Protein AF-A0A536C3Z7-F1 (afdb_monomer_lite)

Sequence (106 aa):
MGTFILMTVVTAFRILGRNRMRTGLTMLGVIIGVGAVIAMVSIGEGAKAAVRAQIASMGTNMLSIKPGTSSASGVRGGQGGAVTLTVADALDLQKKVPLLKEIAWV

Secondary structure (DSSP, 8-state):
-HHHHHHHHHHHHHHHHHTHHHHHHHHHHHHHHHHHHHHHHHHHHHHHHHHHHHH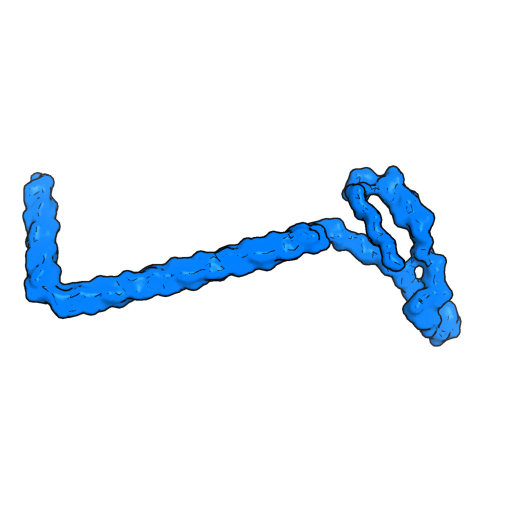HHT-TT-----PPP-EETTEE--TTSS--S-HHHHHHHHHH-TT-------

Radius of gyration: 33.64 Å; chains: 1; bounding box: 56×27×95 Å

pLDDT: mean 81.22, std 13.51, range [52.97, 97.12]

Structure (mmCIF, N/CA/C/O backbone):
data_AF-A0A536C3Z7-F1
#
_entry.id   AF-A0A536C3Z7-F1
#
loop_
_atom_site.group_PDB
_atom_site.id
_atom_site.type_symbol
_atom_site.label_atom_id
_atom_site.label_alt_id
_atom_site.label_comp_id
_atom_site.label_asym_id
_atom_site.label_entity_id
_atom_site.label_seq_id
_atom_site.pdbx_PDB_ins_code
_atom_site.Cartn_x
_atom_site.Cartn_y
_atom_site.Cartn_z
_atom_site.occupancy
_atom_site.B_iso_or_equiv
_atom_site.auth_seq_id
_atom_site.auth_comp_id
_atom_site.auth_asym_id
_atom_site.auth_atom_id
_atom_site.pdbx_PDB_model_num
ATOM 1 N N . MET A 1 1 ? 11.424 17.230 -39.819 1.00 70.25 1 MET A N 1
ATOM 2 C CA . MET A 1 1 ? 11.413 17.073 -38.345 1.00 70.25 1 MET A CA 1
ATOM 3 C C . MET A 1 1 ? 10.929 15.685 -37.906 1.00 70.25 1 MET A C 1
ATOM 5 O O . MET A 1 1 ? 11.684 14.991 -37.243 1.00 70.25 1 MET A O 1
ATOM 9 N N . GLY A 1 2 ? 9.726 15.235 -38.300 1.00 83.31 2 GLY A N 1
ATOM 10 C CA . GLY A 1 2 ? 9.158 13.953 -37.832 1.00 83.31 2 GLY A CA 1
ATOM 11 C C . GLY A 1 2 ? 9.934 12.689 -38.233 1.00 83.31 2 GLY A C 1
ATOM 12 O O . GLY A 1 2 ? 10.076 11.771 -37.432 1.00 83.31 2 GLY A O 1
ATOM 13 N N . THR A 1 3 ? 10.519 12.663 -39.432 1.00 88.00 3 THR A N 1
ATOM 14 C CA . THR A 1 3 ? 11.326 11.532 -39.930 1.00 88.00 3 THR A CA 1
ATOM 15 C C . THR A 1 3 ? 12.598 11.285 -39.116 1.00 88.00 3 THR A C 1
ATOM 17 O O . THR A 1 3 ? 12.981 10.137 -38.916 1.00 88.00 3 THR A O 1
ATOM 20 N N . PHE A 1 4 ? 13.217 12.340 -38.581 1.00 90.00 4 PHE A N 1
ATOM 21 C CA . PHE A 1 4 ? 14.417 12.238 -37.745 1.00 90.00 4 PHE A CA 1
ATOM 22 C C . PHE A 1 4 ? 14.127 11.560 -36.394 1.00 90.00 4 PHE A C 1
ATOM 24 O O . PHE A 1 4 ? 14.879 10.691 -35.946 1.00 90.00 4 PHE A O 1
ATOM 31 N N . ILE A 1 5 ? 12.991 11.902 -35.776 1.00 93.94 5 ILE A N 1
ATOM 32 C CA . ILE A 1 5 ? 12.524 11.279 -34.528 1.00 93.94 5 ILE A CA 1
ATOM 33 C C . ILE A 1 5 ? 12.233 9.794 -34.768 1.00 93.94 5 ILE A C 1
ATOM 35 O O . ILE A 1 5 ? 12.694 8.940 -34.013 1.00 93.94 5 ILE A O 1
ATOM 39 N N . LEU A 1 6 ? 11.545 9.482 -35.868 1.00 92.88 6 LEU A N 1
ATOM 40 C CA . LEU A 1 6 ? 11.211 8.111 -36.256 1.00 92.88 6 LEU A CA 1
ATOM 41 C C . LEU A 1 6 ? 12.467 7.248 -36.453 1.00 92.88 6 LEU A C 1
ATOM 43 O O . LEU A 1 6 ? 12.553 6.149 -35.908 1.00 92.88 6 LEU A O 1
ATOM 47 N N . MET A 1 7 ? 13.484 7.767 -37.147 1.00 93.44 7 MET A N 1
ATOM 48 C CA . MET A 1 7 ? 14.754 7.058 -37.343 1.00 93.44 7 MET A CA 1
ATOM 49 C C . MET A 1 7 ? 15.519 6.832 -36.034 1.00 93.44 7 MET A C 1
ATOM 51 O O . MET A 1 7 ? 16.094 5.759 -35.833 1.00 93.44 7 MET A O 1
ATOM 55 N N . THR A 1 8 ? 15.494 7.803 -35.119 1.00 94.69 8 THR A N 1
ATOM 56 C CA . THR A 1 8 ? 16.165 7.688 -33.814 1.00 94.69 8 THR A CA 1
ATOM 57 C C . THR A 1 8 ? 15.510 6.613 -32.946 1.00 94.69 8 THR A C 1
ATOM 59 O O . THR A 1 8 ? 16.205 5.761 -32.391 1.00 94.69 8 THR A O 1
ATOM 62 N N . VAL A 1 9 ? 14.174 6.588 -32.891 1.00 95.00 9 VAL A N 1
ATOM 63 C CA . VAL A 1 9 ? 13.405 5.576 -32.149 1.00 95.00 9 VAL A CA 1
ATOM 64 C C . VAL A 1 9 ? 13.661 4.173 -32.707 1.00 95.00 9 VAL A C 1
ATOM 66 O O . VAL A 1 9 ? 13.985 3.256 -31.951 1.00 95.00 9 VAL A O 1
ATOM 69 N N . VAL A 1 10 ? 13.607 4.007 -34.032 1.00 94.00 10 VAL A N 1
ATOM 70 C CA . VAL A 1 10 ? 13.898 2.720 -34.692 1.00 94.00 10 VAL A CA 1
ATOM 71 C C . VAL A 1 10 ? 15.329 2.255 -34.397 1.00 94.00 10 VAL A C 1
ATOM 73 O O . VAL A 1 10 ? 15.558 1.078 -34.103 1.00 94.00 10 VAL A O 1
ATOM 76 N N . THR A 1 11 ? 16.296 3.174 -34.409 1.00 93.25 11 THR A N 1
ATOM 77 C CA . THR A 1 11 ? 17.698 2.867 -34.090 1.00 93.25 11 THR A CA 1
ATOM 78 C C . THR A 1 11 ? 17.864 2.447 -32.627 1.00 93.25 11 THR A C 1
ATOM 80 O 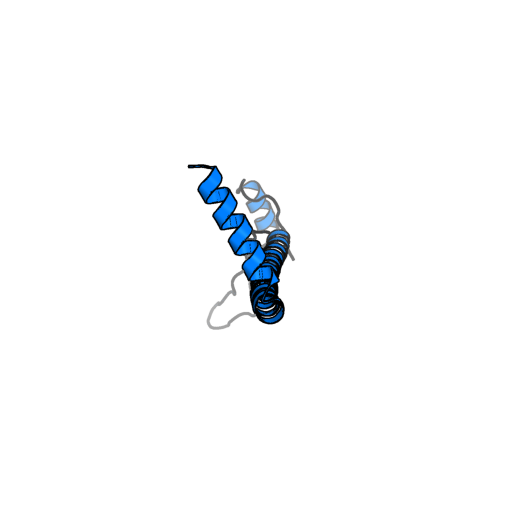O . THR A 1 11 ? 18.553 1.464 -32.349 1.00 93.25 11 THR A O 1
ATOM 83 N N . ALA A 1 12 ? 17.184 3.116 -31.692 1.00 91.19 12 ALA A N 1
ATOM 84 C CA . ALA A 1 12 ? 17.208 2.770 -30.273 1.00 91.19 12 ALA A CA 1
ATOM 85 C C . ALA A 1 12 ? 16.666 1.352 -30.012 1.00 91.19 12 ALA A C 1
ATOM 87 O O . ALA A 1 12 ? 17.327 0.556 -29.338 1.00 91.19 12 ALA A O 1
ATOM 88 N N . PHE A 1 13 ? 15.524 0.990 -30.610 1.00 92.69 13 PHE A N 1
ATOM 89 C CA . PHE A 1 13 ? 14.975 -0.368 -30.507 1.00 92.69 13 PHE A CA 1
ATOM 90 C C . PHE A 1 13 ? 15.913 -1.425 -31.103 1.00 92.69 13 PHE A C 1
ATOM 92 O O . PHE A 1 13 ? 16.090 -2.501 -30.524 1.00 92.69 13 PHE A O 1
ATOM 99 N N . ARG A 1 14 ? 16.586 -1.108 -32.216 1.00 91.50 14 ARG A N 1
ATOM 100 C CA . ARG A 1 14 ? 17.576 -2.003 -32.831 1.00 91.50 14 ARG A CA 1
ATOM 101 C C . ARG A 1 14 ? 18.794 -2.231 -31.928 1.00 91.50 14 ARG A C 1
ATOM 103 O O . ARG A 1 14 ? 19.284 -3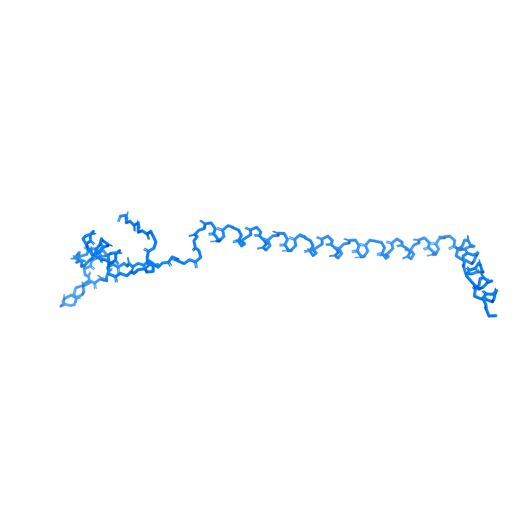.357 -31.838 1.00 91.50 14 ARG A O 1
ATOM 110 N N . ILE A 1 15 ? 19.259 -1.195 -31.228 1.00 90.19 15 ILE A N 1
ATOM 111 C CA . ILE A 1 15 ? 20.378 -1.285 -30.276 1.00 90.19 15 ILE A CA 1
ATOM 112 C C . ILE A 1 15 ? 19.986 -2.101 -29.035 1.00 90.19 15 ILE A C 1
ATOM 114 O O . ILE A 1 15 ? 20.775 -2.947 -28.605 1.00 90.19 15 ILE A O 1
ATOM 118 N N . LEU A 1 16 ? 18.775 -1.906 -28.499 1.00 91.38 16 LEU A N 1
ATOM 119 C CA . LEU A 1 16 ? 18.233 -2.731 -27.409 1.00 91.38 16 LEU A CA 1
ATOM 120 C C . LEU A 1 16 ? 18.168 -4.214 -27.809 1.00 91.38 16 LEU A C 1
ATOM 122 O O . LEU A 1 16 ? 18.600 -5.083 -27.053 1.00 91.38 16 LEU A O 1
ATOM 126 N N . GLY A 1 17 ? 17.705 -4.507 -29.029 1.00 88.88 17 GLY A N 1
ATOM 127 C CA . GLY A 1 17 ? 17.637 -5.871 -29.558 1.00 88.88 17 GLY A CA 1
ATOM 128 C C . GLY A 1 17 ? 19.003 -6.538 -29.768 1.00 88.88 17 GLY A C 1
ATOM 129 O O . GLY A 1 17 ? 19.093 -7.763 -29.677 1.00 88.88 17 GLY A O 1
ATOM 130 N N . ARG A 1 18 ? 20.067 -5.755 -30.006 1.00 92.25 18 ARG A N 1
ATOM 131 C CA . ARG A 1 18 ? 21.440 -6.260 -30.185 1.00 92.25 18 ARG A CA 1
ATOM 132 C C . ARG A 1 18 ? 22.061 -6.750 -28.877 1.00 92.25 18 ARG A C 1
ATOM 134 O O . ARG A 1 18 ? 22.873 -7.667 -28.913 1.00 92.25 18 ARG A O 1
ATOM 141 N N . ASN A 1 19 ? 21.699 -6.163 -27.734 1.00 90.38 19 ASN A N 1
ATOM 142 C CA . ASN A 1 19 ? 22.284 -6.526 -26.443 1.00 90.38 19 ASN A CA 1
ATOM 143 C C . ASN A 1 19 ? 21.257 -7.085 -25.453 1.00 90.38 19 ASN A C 1
ATOM 145 O O . ASN A 1 19 ? 21.027 -6.528 -24.376 1.00 90.38 19 ASN A O 1
ATOM 149 N N . ARG A 1 20 ? 20.656 -8.218 -25.828 1.00 87.31 20 ARG A N 1
ATOM 150 C CA . ARG A 1 20 ? 19.514 -8.800 -25.114 1.00 87.31 20 ARG A CA 1
ATOM 151 C C . ARG A 1 20 ? 19.770 -9.102 -23.641 1.00 87.31 20 ARG A C 1
ATOM 153 O O . ARG A 1 20 ? 18.869 -8.876 -22.844 1.00 87.31 20 ARG A O 1
ATOM 160 N N . MET A 1 21 ? 20.967 -9.558 -23.260 1.00 93.38 21 MET A N 1
ATOM 161 C CA . MET A 1 21 ? 21.257 -9.864 -21.850 1.00 93.38 21 MET A CA 1
ATOM 162 C C . MET A 1 21 ? 21.269 -8.607 -20.978 1.00 93.38 21 MET A C 1
ATOM 164 O O . MET A 1 21 ? 20.581 -8.558 -19.962 1.00 93.38 21 MET A O 1
ATOM 168 N N . ARG A 1 22 ? 21.994 -7.559 -21.394 1.00 93.88 22 ARG A N 1
ATOM 169 C CA . ARG A 1 22 ? 22.047 -6.296 -20.640 1.00 93.88 22 ARG A CA 1
ATOM 170 C C . ARG A 1 22 ? 20.674 -5.638 -20.581 1.00 93.88 22 ARG A C 1
ATOM 172 O O . ARG A 1 22 ? 20.234 -5.254 -19.506 1.00 93.88 22 A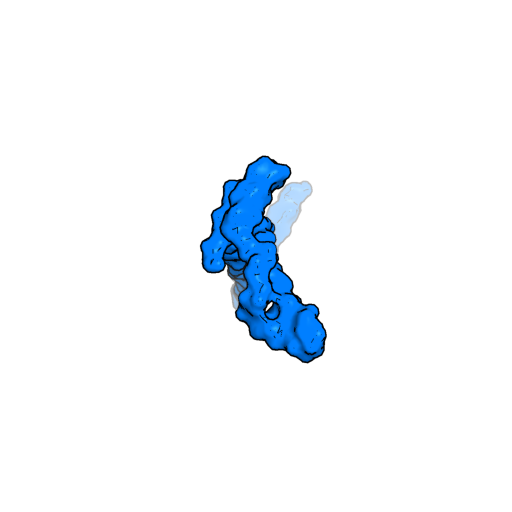RG A O 1
ATOM 179 N N . THR A 1 23 ? 19.999 -5.536 -21.723 1.00 93.44 23 THR A N 1
ATOM 180 C CA . THR A 1 23 ? 18.671 -4.925 -21.810 1.00 93.44 23 THR A CA 1
ATOM 181 C C . THR A 1 23 ? 17.647 -5.694 -20.971 1.00 93.44 23 THR A C 1
ATOM 183 O O . THR A 1 23 ? 16.929 -5.077 -20.186 1.00 93.44 23 THR A O 1
ATOM 186 N N . GLY A 1 24 ? 17.636 -7.027 -21.055 1.00 94.31 24 GLY A N 1
ATOM 187 C CA . GLY A 1 24 ? 16.747 -7.874 -20.260 1.00 94.31 24 GLY A CA 1
ATOM 188 C C . GLY A 1 24 ? 16.980 -7.726 -18.758 1.00 94.31 24 GLY A C 1
ATOM 189 O O . GLY A 1 24 ? 16.028 -7.493 -18.020 1.00 94.31 24 GLY A O 1
ATOM 190 N N . LEU A 1 25 ? 18.238 -7.767 -18.305 1.00 94.94 25 LEU A N 1
ATOM 191 C CA . LEU A 1 25 ? 18.558 -7.652 -16.880 1.00 94.94 25 LEU A CA 1
ATOM 192 C C . LEU A 1 25 ? 18.178 -6.275 -16.308 1.00 94.94 25 LEU A C 1
ATOM 194 O O . LEU A 1 25 ? 17.639 -6.192 -15.207 1.00 94.94 25 LEU A O 1
ATOM 198 N N . THR A 1 26 ? 18.378 -5.197 -17.077 1.00 94.31 26 THR A N 1
ATOM 199 C CA . THR A 1 26 ? 17.948 -3.850 -16.662 1.00 94.31 26 THR A CA 1
ATOM 200 C C . THR A 1 26 ? 16.428 -3.706 -16.602 1.00 94.31 26 THR A C 1
ATOM 202 O O . THR A 1 26 ? 15.912 -3.104 -15.664 1.00 94.31 26 THR A O 1
ATOM 205 N N . MET A 1 27 ? 15.699 -4.287 -17.562 1.00 94.94 27 MET A N 1
ATOM 206 C CA . MET A 1 27 ? 14.234 -4.260 -17.560 1.00 94.94 27 MET A CA 1
ATOM 207 C C . MET A 1 27 ? 13.667 -5.066 -16.392 1.00 94.94 27 MET A C 1
ATOM 209 O O . MET A 1 27 ? 12.768 -4.586 -15.708 1.00 94.94 27 MET A O 1
ATOM 213 N N . LEU A 1 28 ? 14.223 -6.251 -16.123 1.00 96.00 28 LEU A N 1
ATOM 214 C CA . LEU A 1 28 ? 13.825 -7.082 -14.987 1.00 96.00 28 LEU A CA 1
ATOM 215 C C . LEU A 1 28 ? 13.991 -6.342 -13.658 1.00 96.00 28 LEU A C 1
ATOM 217 O O . LEU A 1 28 ? 13.076 -6.366 -12.838 1.00 96.00 28 LEU A O 1
ATOM 221 N N . GLY A 1 29 ? 15.109 -5.633 -13.471 1.00 96.06 29 GLY A N 1
ATOM 222 C CA . GLY A 1 29 ? 15.336 -4.823 -12.273 1.00 96.06 29 GLY A CA 1
ATOM 223 C C . GLY A 1 29 ? 14.257 -3.755 -12.064 1.00 96.06 29 GLY A C 1
ATOM 224 O O . GLY A 1 29 ? 13.721 -3.631 -10.965 1.00 96.06 29 GLY A O 1
ATOM 225 N N . VAL A 1 30 ? 13.882 -3.030 -13.124 1.00 96.75 30 VAL A N 1
ATOM 226 C CA . VAL A 1 30 ? 12.830 -2.000 -13.051 1.00 96.75 30 VAL A CA 1
ATOM 227 C C . VAL A 1 30 ? 11.453 -2.617 -12.795 1.00 96.75 30 VAL A C 1
ATOM 229 O O . VAL A 1 30 ? 10.714 -2.110 -11.956 1.00 96.75 30 VAL A O 1
ATOM 232 N N . ILE A 1 31 ? 11.114 -3.721 -13.466 1.00 96.81 31 ILE A N 1
ATOM 233 C CA . ILE A 1 31 ? 9.817 -4.398 -13.303 1.00 96.81 31 ILE A CA 1
ATOM 234 C C . ILE A 1 31 ? 9.639 -4.887 -11.864 1.00 96.81 31 ILE A C 1
ATOM 236 O O . ILE A 1 31 ? 8.608 -4.620 -11.247 1.00 96.81 31 ILE A O 1
ATOM 240 N N . ILE A 1 32 ? 10.651 -5.564 -11.314 1.00 96.88 32 ILE A N 1
ATOM 241 C CA . ILE A 1 32 ? 10.603 -6.073 -9.939 1.00 96.88 32 ILE A CA 1
ATOM 242 C C . ILE A 1 32 ? 10.610 -4.908 -8.943 1.00 96.88 32 ILE A C 1
ATOM 244 O O . ILE A 1 32 ? 9.818 -4.911 -8.003 1.00 96.88 32 ILE A O 1
ATOM 248 N N . GLY A 1 33 ? 11.454 -3.894 -9.161 1.00 96.25 33 GLY A N 1
ATOM 249 C CA . GLY A 1 33 ? 11.556 -2.734 -8.276 1.00 96.25 33 GLY A CA 1
ATOM 250 C C . GLY A 1 33 ? 10.244 -1.956 -8.173 1.00 96.25 33 GLY A C 1
ATOM 251 O O . GLY A 1 33 ? 9.739 -1.732 -7.075 1.00 96.25 33 GLY A O 1
ATOM 252 N N . VAL A 1 34 ? 9.648 -1.596 -9.312 1.00 97.06 34 VAL A N 1
ATOM 253 C CA . VAL A 1 34 ? 8.370 -0.870 -9.341 1.00 97.06 34 VAL A CA 1
ATOM 254 C C . VAL A 1 34 ? 7.228 -1.754 -8.832 1.00 97.06 34 VAL A C 1
ATOM 256 O O . VAL A 1 34 ? 6.401 -1.286 -8.052 1.00 97.06 34 VAL A O 1
ATOM 259 N N . GLY A 1 35 ? 7.209 -3.041 -9.198 1.00 96.75 35 GLY A N 1
ATOM 260 C CA . GLY A 1 35 ? 6.200 -3.991 -8.727 1.00 96.75 35 GLY A CA 1
ATOM 261 C C . GLY A 1 35 ? 6.192 -4.153 -7.204 1.00 96.75 35 GLY A C 1
ATOM 262 O O . GLY A 1 35 ? 5.127 -4.107 -6.590 1.00 96.75 35 GLY A O 1
ATOM 263 N N . ALA A 1 36 ? 7.368 -4.267 -6.581 1.00 96.88 36 ALA A N 1
ATOM 264 C CA . ALA A 1 36 ? 7.499 -4.379 -5.129 1.00 96.88 36 ALA A CA 1
ATOM 265 C C . ALA A 1 36 ? 7.016 -3.116 -4.398 1.00 96.88 36 ALA A C 1
ATOM 267 O O . ALA A 1 36 ? 6.319 -3.219 -3.387 1.00 96.88 36 ALA A O 1
ATOM 268 N N . VAL A 1 37 ? 7.340 -1.928 -4.923 1.00 97.12 37 VAL A N 1
ATOM 269 C CA . VAL A 1 37 ? 6.889 -0.653 -4.344 1.00 97.12 37 VAL A CA 1
ATOM 270 C C . VAL A 1 37 ? 5.369 -0.524 -4.431 1.00 97.12 37 VAL A C 1
ATOM 272 O O . VAL A 1 37 ? 4.733 -0.209 -3.427 1.00 97.12 37 VAL A O 1
ATOM 275 N N . ILE A 1 38 ? 4.773 -0.819 -5.592 1.00 96.81 38 ILE A N 1
ATOM 276 C CA . ILE A 1 38 ? 3.314 -0.776 -5.763 1.00 96.81 38 ILE A CA 1
ATOM 277 C C . ILE A 1 38 ? 2.639 -1.751 -4.794 1.00 96.81 38 ILE A C 1
ATOM 279 O O . ILE A 1 38 ? 1.725 -1.356 -4.074 1.00 96.81 38 ILE A O 1
ATOM 283 N N . ALA A 1 39 ? 3.123 -2.995 -4.716 1.00 96.50 39 ALA A N 1
ATOM 284 C CA . ALA A 1 39 ? 2.566 -4.003 -3.820 1.00 96.50 39 ALA A CA 1
ATOM 285 C C . ALA A 1 39 ? 2.619 -3.565 -2.347 1.00 96.50 39 ALA A C 1
ATOM 287 O O . ALA A 1 39 ? 1.612 -3.653 -1.645 1.00 96.50 39 ALA A O 1
ATOM 288 N N . MET A 1 40 ? 3.764 -3.049 -1.885 1.00 96.69 40 MET A N 1
ATOM 289 C CA . MET A 1 40 ? 3.914 -2.547 -0.516 1.00 96.69 40 MET A CA 1
ATOM 290 C C . MET A 1 40 ? 2.919 -1.419 -0.220 1.00 96.69 40 MET A C 1
ATOM 292 O O . MET A 1 40 ? 2.258 -1.446 0.820 1.00 96.69 40 MET A O 1
ATOM 296 N N . VAL A 1 41 ? 2.798 -0.440 -1.121 1.00 96.19 41 VAL A N 1
ATOM 297 C CA . VAL A 1 41 ? 1.891 0.701 -0.935 1.00 96.19 41 VAL A CA 1
ATOM 298 C C . VAL A 1 41 ? 0.440 0.230 -0.889 1.00 96.19 41 VAL A C 1
ATOM 300 O O . VAL A 1 41 ? -0.278 0.582 0.045 1.00 96.19 41 VAL A O 1
ATOM 303 N N . SER A 1 42 ? 0.022 -0.627 -1.825 1.00 95.69 42 SER A N 1
ATOM 304 C CA . SER A 1 42 ? -1.340 -1.167 -1.852 1.00 95.69 42 SER A CA 1
ATOM 305 C C . SER A 1 42 ? -1.684 -1.953 -0.583 1.00 95.69 42 SER A C 1
ATOM 307 O O . SER A 1 42 ? -2.780 -1.797 -0.044 1.00 95.69 42 SER A O 1
ATOM 309 N N . ILE A 1 43 ? -0.749 -2.756 -0.064 1.00 95.81 43 ILE A N 1
ATOM 310 C CA . ILE A 1 43 ? -0.937 -3.471 1.206 1.00 95.81 43 ILE A CA 1
ATOM 311 C C . ILE A 1 43 ? -1.054 -2.480 2.371 1.00 95.81 43 ILE A C 1
ATOM 313 O O . ILE A 1 43 ? -1.951 -2.619 3.202 1.00 95.81 43 ILE A O 1
ATOM 317 N N . GLY A 1 44 ? -0.182 -1.470 2.433 1.00 92.81 44 GLY A N 1
ATOM 318 C CA . GLY A 1 44 ? -0.194 -0.468 3.500 1.00 92.81 44 GLY A CA 1
ATOM 319 C C . GLY A 1 44 ? -1.489 0.345 3.536 1.00 92.81 44 GLY A C 1
ATOM 320 O O . GLY A 1 44 ? -2.087 0.527 4.600 1.00 92.81 44 GLY A O 1
ATOM 321 N N . GLU A 1 45 ? -1.963 0.795 2.375 1.00 93.50 45 GLU A N 1
ATOM 322 C CA . GLU A 1 45 ? -3.231 1.516 2.257 1.00 93.50 45 GLU A CA 1
ATOM 323 C C . GLU A 1 45 ? -4.433 0.625 2.579 1.00 93.50 45 GLU A C 1
ATOM 325 O O . GLU A 1 45 ? -5.321 1.052 3.322 1.00 93.50 45 GLU A O 1
ATOM 330 N N . GLY A 1 46 ? -4.435 -0.625 2.105 1.00 92.00 46 GLY A N 1
ATOM 331 C CA . GLY A 1 46 ? -5.476 -1.605 2.417 1.00 92.00 46 GLY A CA 1
ATOM 332 C C . GLY A 1 46 ? -5.557 -1.918 3.912 1.00 92.00 46 GLY A C 1
ATOM 333 O O . GLY A 1 46 ? -6.642 -1.884 4.495 1.00 92.00 46 GLY A O 1
ATOM 334 N N . ALA A 1 47 ? -4.414 -2.130 4.568 1.00 90.81 47 ALA A N 1
ATOM 335 C CA . ALA A 1 47 ? -4.347 -2.348 6.012 1.00 90.81 47 ALA A CA 1
ATOM 336 C C . ALA A 1 47 ? -4.852 -1.124 6.790 1.00 90.81 47 ALA A C 1
ATOM 338 O O . ALA A 1 47 ? -5.655 -1.253 7.715 1.00 90.81 47 ALA A O 1
ATOM 339 N N . LYS A 1 48 ? -4.450 0.084 6.379 1.00 87.81 48 LYS A N 1
ATOM 340 C CA . LYS A 1 48 ? -4.929 1.336 6.980 1.00 87.81 48 LYS A CA 1
ATOM 341 C C . LYS A 1 48 ? -6.440 1.504 6.818 1.00 87.81 48 LYS A C 1
ATOM 343 O O . LYS A 1 48 ? -7.102 1.962 7.750 1.00 87.81 48 LYS A O 1
ATOM 348 N N . ALA A 1 49 ? -6.988 1.149 5.658 1.00 90.38 49 ALA A N 1
ATOM 349 C CA . ALA A 1 49 ? -8.424 1.179 5.406 1.00 90.38 49 ALA A CA 1
ATOM 350 C C . ALA A 1 49 ? -9.173 0.151 6.268 1.00 90.38 49 ALA A C 1
ATOM 352 O O . ALA A 1 49 ? -10.178 0.505 6.880 1.00 90.38 49 ALA A O 1
ATOM 353 N N . ALA A 1 50 ? -8.652 -1.072 6.390 1.00 88.38 50 ALA A N 1
ATOM 354 C CA . ALA A 1 50 ? -9.233 -2.120 7.227 1.00 88.38 50 ALA A CA 1
ATOM 355 C C . ALA A 1 50 ? -9.263 -1.721 8.710 1.00 88.38 50 ALA A C 1
ATOM 357 O O . ALA A 1 50 ? -10.311 -1.794 9.350 1.00 88.38 50 ALA A O 1
ATOM 358 N N . VAL A 1 51 ? -8.147 -1.206 9.237 1.00 87.19 51 VAL A N 1
ATOM 359 C CA . VAL A 1 51 ? -8.074 -0.713 10.621 1.00 87.19 51 VAL A CA 1
ATOM 360 C C . VAL A 1 51 ? -9.041 0.451 10.832 1.00 87.19 51 VAL A C 1
ATOM 362 O O . VAL A 1 51 ? -9.757 0.481 11.829 1.00 87.19 51 VAL A O 1
ATOM 365 N N . ARG A 1 52 ? -9.132 1.393 9.885 1.00 83.81 52 ARG A N 1
ATOM 366 C CA . ARG A 1 52 ? -10.118 2.483 9.957 1.00 83.81 52 ARG A CA 1
ATOM 367 C C . ARG A 1 52 ? -11.553 1.974 9.945 1.00 83.81 52 ARG A C 1
ATOM 369 O O . ARG A 1 52 ? -12.354 2.500 10.704 1.00 83.81 52 ARG A O 1
ATOM 376 N N . ALA A 1 53 ? -11.877 0.982 9.121 1.00 83.62 53 ALA A N 1
ATOM 377 C CA . ALA A 1 53 ? -13.210 0.388 9.077 1.00 83.62 53 ALA A CA 1
ATOM 378 C C . ALA A 1 53 ? -13.554 -0.305 10.403 1.00 83.62 53 ALA A C 1
ATOM 380 O O . ALA A 1 53 ? -14.656 -0.139 10.919 1.00 83.62 53 ALA A O 1
ATOM 381 N N . GLN A 1 54 ? -12.588 -1.004 11.000 1.00 79.69 54 GLN A N 1
ATOM 382 C CA . GLN A 1 54 ? -12.760 -1.650 12.296 1.00 79.69 54 GLN A CA 1
ATOM 383 C C . GLN A 1 54 ? -12.935 -0.624 13.426 1.00 79.69 54 GLN A C 1
ATOM 385 O O . GLN A 1 54 ? -13.872 -0.733 14.213 1.00 79.69 54 GLN A O 1
ATOM 390 N N . ILE A 1 55 ? -12.118 0.432 13.456 1.00 77.31 55 ILE A N 1
ATOM 391 C CA . ILE A 1 55 ? -12.277 1.541 14.409 1.00 77.31 55 ILE A CA 1
ATOM 392 C C . ILE A 1 55 ? -13.613 2.264 14.189 1.00 77.31 55 ILE A C 1
ATOM 394 O O . ILE A 1 55 ? -14.296 2.601 15.150 1.00 77.31 55 ILE A O 1
ATOM 398 N N . ALA A 1 56 ? -14.025 2.474 12.938 1.00 73.12 56 ALA A N 1
ATOM 399 C CA . ALA A 1 56 ? -15.310 3.091 12.631 1.00 73.12 56 ALA A CA 1
ATOM 400 C C . ALA A 1 56 ? -16.489 2.229 13.098 1.00 73.12 56 ALA A C 1
ATOM 402 O O . ALA A 1 56 ? -17.461 2.769 13.623 1.00 73.12 56 ALA A O 1
ATOM 403 N N . SER A 1 57 ? -16.379 0.901 12.983 1.00 66.88 57 SER A N 1
ATOM 404 C CA . SER A 1 57 ? -17.383 -0.042 13.491 1.00 66.88 57 SER A CA 1
ATOM 405 C C . SER A 1 57 ? -17.480 -0.068 15.020 1.00 66.88 57 SER A C 1
ATOM 407 O O . SER A 1 57 ? -18.535 -0.386 15.554 1.00 66.88 57 SER A O 1
ATOM 409 N N . MET A 1 58 ? -16.416 0.332 15.727 1.00 68.25 58 MET A N 1
ATOM 410 C CA . MET A 1 58 ? -16.435 0.528 17.182 1.00 68.25 58 MET A CA 1
ATOM 411 C C . MET A 1 58 ? -17.101 1.851 17.604 1.00 68.25 58 MET A C 1
ATOM 413 O O . MET A 1 58 ? -17.333 2.066 18.790 1.00 68.25 58 MET A O 1
ATOM 417 N N . GLY A 1 59 ? -17.437 2.726 16.650 1.00 62.62 59 GLY A N 1
ATOM 418 C CA . GLY A 1 59 ? -18.050 4.028 16.896 1.00 62.62 59 GLY A CA 1
ATOM 419 C C . GLY A 1 59 ? -17.003 5.127 17.063 1.00 62.62 59 GLY A C 1
ATOM 420 O O . GLY A 1 59 ? -16.336 5.241 18.087 1.00 62.62 59 GLY A O 1
ATOM 421 N N . THR A 1 60 ? -16.896 6.011 16.071 1.00 62.59 60 THR A N 1
ATOM 422 C CA . THR A 1 60 ? -15.957 7.150 16.067 1.00 62.59 60 THR A CA 1
ATOM 423 C C . THR A 1 60 ? -16.310 8.264 17.063 1.00 62.59 60 THR A C 1
ATOM 425 O O . THR A 1 60 ? -15.641 9.293 17.075 1.00 62.59 60 THR A O 1
ATOM 428 N N . ASN A 1 61 ? -17.361 8.097 17.874 1.00 64.81 61 ASN A N 1
ATOM 429 C CA . ASN A 1 61 ? -17.870 9.119 18.792 1.00 64.81 61 ASN A CA 1
ATOM 430 C C . ASN A 1 61 ? -18.423 8.516 20.099 1.00 64.81 61 ASN A C 1
ATOM 432 O O . ASN A 1 61 ? -19.544 8.818 20.507 1.00 64.81 61 ASN A O 1
ATOM 436 N N . MET A 1 62 ? -17.669 7.612 20.731 1.00 68.81 62 MET A N 1
ATOM 437 C CA . MET A 1 62 ? -18.068 6.997 22.000 1.00 68.81 62 MET A CA 1
ATOM 438 C C . MET A 1 62 ? -17.548 7.809 23.195 1.00 68.81 62 MET A C 1
ATOM 440 O O . MET A 1 62 ? -16.342 7.974 23.368 1.00 68.81 62 MET A O 1
ATOM 444 N N . LEU A 1 63 ? -18.464 8.294 24.040 1.00 72.38 63 LEU A N 1
ATOM 445 C CA . LEU A 1 63 ? -18.158 8.963 25.307 1.00 72.38 63 LEU A CA 1
ATOM 446 C C . LEU A 1 63 ? -18.535 8.037 26.471 1.00 72.38 63 LEU A C 1
ATOM 448 O O . LEU A 1 63 ? -19.712 7.859 26.770 1.00 72.38 63 LEU A O 1
ATOM 452 N N . SER A 1 64 ? -17.538 7.438 27.128 1.00 74.44 64 SER A N 1
ATOM 453 C CA . SER A 1 64 ? -17.755 6.566 28.290 1.00 74.44 64 SER A CA 1
ATOM 454 C C . SER A 1 64 ? -17.716 7.382 29.582 1.00 74.44 64 SER A C 1
ATOM 456 O O . SER A 1 64 ? -16.670 7.918 29.944 1.00 74.44 64 SER A O 1
ATOM 458 N N . ILE A 1 65 ? -18.826 7.408 30.320 1.00 74.94 65 ILE A N 1
ATOM 459 C CA . ILE A 1 65 ? -18.925 8.062 31.632 1.00 74.94 65 ILE A CA 1
ATOM 460 C C . ILE A 1 65 ? -18.956 6.970 32.703 1.00 74.94 65 ILE A C 1
ATOM 462 O O . ILE A 1 65 ? -19.741 6.031 32.608 1.00 74.94 65 ILE A O 1
ATOM 466 N N . LYS A 1 66 ? -18.077 7.062 33.705 1.00 74.62 66 LYS A N 1
ATOM 467 C CA . LYS A 1 66 ? -18.022 6.124 34.836 1.00 74.62 66 LYS A CA 1
ATOM 468 C C . LYS A 1 66 ? -18.162 6.891 36.154 1.00 74.62 66 LYS A C 1
ATOM 470 O O . LYS A 1 66 ? -17.600 7.984 36.253 1.00 74.62 66 LYS A O 1
ATOM 475 N N . PRO A 1 67 ? -18.870 6.343 37.160 1.00 70.75 67 PRO A N 1
ATOM 476 C CA . PRO A 1 67 ? -18.942 6.959 38.479 1.00 70.75 67 PRO A CA 1
ATOM 477 C C . PRO A 1 67 ? -17.545 7.068 39.101 1.00 70.75 67 PRO A C 1
ATOM 479 O O . PRO A 1 67 ? -16.731 6.144 39.025 1.00 70.75 67 PRO A O 1
ATOM 482 N N . GLY A 1 68 ? -17.266 8.220 39.712 1.00 66.69 68 GLY A N 1
ATOM 483 C CA . GLY A 1 68 ? -16.037 8.443 40.469 1.00 66.69 68 GLY A CA 1
ATOM 484 C C . GLY A 1 68 ? -16.013 7.636 41.769 1.00 66.69 68 GLY A C 1
ATOM 485 O O . GLY A 1 68 ? -17.049 7.274 42.321 1.00 66.69 68 GLY A O 1
ATOM 486 N N . THR A 1 69 ? -14.819 7.362 42.292 1.00 58.47 69 THR A N 1
ATOM 487 C CA . THR A 1 69 ? -14.660 6.692 43.590 1.00 58.47 69 THR A CA 1
ATOM 488 C C . THR A 1 69 ? -14.962 7.675 44.721 1.00 58.47 69 THR A C 1
ATOM 490 O O . THR A 1 69 ? -14.264 8.684 44.854 1.00 58.47 69 THR A O 1
ATOM 493 N N . SER A 1 70 ? -15.952 7.394 45.567 1.00 55.56 70 SER A N 1
ATOM 494 C CA . SER A 1 70 ? -16.189 8.188 46.775 1.00 55.56 70 SER A CA 1
ATOM 495 C C . SER A 1 70 ? -15.067 7.956 47.786 1.00 55.56 70 SER A C 1
ATOM 497 O O . SER A 1 70 ? -14.949 6.875 48.364 1.00 55.56 70 SER A O 1
ATOM 499 N N . SER A 1 71 ? -14.243 8.977 48.004 1.00 53.28 71 SER A N 1
ATOM 500 C CA . SER A 1 71 ? -13.307 9.023 49.128 1.00 53.28 71 SER A CA 1
ATOM 501 C C . SER A 1 71 ? -13.936 9.889 50.211 1.00 53.28 71 SER A C 1
ATOM 503 O O . SER A 1 71 ? -14.017 11.104 50.052 1.00 53.28 71 SER A O 1
ATOM 505 N N . ALA A 1 72 ? -14.404 9.275 51.294 1.00 52.97 72 ALA A N 1
ATOM 506 C CA . ALA A 1 72 ? -14.858 9.991 52.479 1.00 52.97 72 ALA A CA 1
ATOM 507 C C . ALA A 1 72 ? -13.947 9.599 53.648 1.00 52.97 72 ALA A C 1
ATOM 509 O O . ALA A 1 72 ? -13.817 8.421 53.969 1.00 52.97 72 ALA A O 1
ATOM 510 N N . SER A 1 73 ? -13.297 10.591 54.263 1.00 57.12 73 SER A N 1
ATOM 511 C CA . SER A 1 73 ? -12.513 10.431 55.497 1.00 57.12 73 SER A CA 1
ATOM 512 C C . SER A 1 73 ? -11.397 9.365 55.437 1.00 57.12 73 SER A C 1
ATOM 514 O O . SER A 1 73 ? -11.372 8.419 56.216 1.00 57.12 73 SER A O 1
ATOM 516 N N . GLY A 1 74 ? -10.471 9.478 54.476 1.00 61.78 74 GLY A N 1
ATOM 517 C CA . GLY A 1 74 ? -9.255 8.643 54.421 1.00 61.78 74 GLY A CA 1
ATOM 518 C C . GLY A 1 74 ? -9.450 7.183 53.986 1.00 61.78 74 GLY A C 1
ATOM 519 O O . GLY A 1 74 ? -8.467 6.506 53.688 1.00 61.78 74 GLY A O 1
ATOM 520 N N . VAL A 1 75 ? -10.692 6.707 53.865 1.00 61.66 75 VAL A N 1
ATOM 521 C CA . VAL A 1 75 ? -11.007 5.362 53.374 1.00 61.66 75 VAL A CA 1
ATOM 522 C C . VAL A 1 75 ? -11.354 5.443 51.888 1.00 61.66 75 VAL A C 1
ATOM 524 O O . VAL A 1 75 ? -12.348 6.050 51.485 1.00 61.66 75 VAL A O 1
ATOM 527 N N . ARG A 1 76 ? -10.515 4.833 51.045 1.00 60.12 76 ARG A N 1
ATOM 528 C CA . ARG A 1 76 ? -10.822 4.625 49.626 1.00 60.12 76 ARG A CA 1
ATOM 529 C C . ARG A 1 76 ? -11.821 3.476 49.530 1.00 60.12 76 ARG A C 1
ATOM 531 O O . ARG A 1 76 ? -11.424 2.314 49.531 1.00 60.12 76 ARG A O 1
ATOM 538 N N . GLY A 1 77 ? -13.112 3.802 49.483 1.00 58.50 77 GLY A N 1
ATOM 539 C CA . GLY A 1 77 ? -14.138 2.828 49.125 1.00 58.50 77 GLY A CA 1
ATOM 540 C C . GLY A 1 77 ? -13.800 2.231 47.759 1.00 58.50 77 GLY A C 1
ATOM 541 O O . GLY A 1 77 ? -13.459 2.971 46.832 1.00 58.50 77 GLY A O 1
ATOM 542 N N . GLY A 1 78 ? -13.826 0.900 47.654 1.00 61.69 78 GLY A N 1
ATOM 543 C CA . GLY A 1 78 ? -13.548 0.186 46.408 1.00 61.69 78 GLY A CA 1
ATOM 544 C C . GLY A 1 78 ? -14.395 0.700 45.239 1.00 61.69 78 GLY A C 1
ATOM 545 O O . GLY A 1 78 ? -15.421 1.355 45.430 1.00 61.69 78 GLY A O 1
ATOM 546 N N . GLN A 1 79 ? -13.945 0.418 44.015 1.00 54.22 79 GLN A N 1
ATOM 547 C CA . GLN A 1 79 ? -14.651 0.762 42.777 1.00 54.22 79 GLN A CA 1
ATOM 548 C C . GLN A 1 79 ? -16.127 0.315 42.881 1.00 54.22 79 GLN A C 1
ATOM 550 O O . GLN A 1 79 ? -16.396 -0.880 42.903 1.00 54.22 79 GLN A O 1
ATOM 555 N N . GLY A 1 80 ? -17.060 1.272 43.026 1.00 55.62 80 GLY A N 1
ATOM 556 C CA . GLY A 1 80 ? -18.497 1.014 43.247 1.00 55.62 80 GLY A CA 1
ATOM 557 C C . GLY A 1 80 ? -19.091 1.459 44.599 1.00 55.62 80 GLY A C 1
ATOM 558 O O . GLY A 1 80 ? -20.295 1.329 44.784 1.00 55.62 80 GLY A O 1
ATOM 559 N N . GLY A 1 81 ? -18.303 2.010 45.534 1.00 54.78 81 GLY A N 1
ATOM 560 C CA . GLY A 1 81 ? -18.778 2.390 46.881 1.00 54.78 81 GLY A CA 1
ATOM 561 C C . GLY A 1 81 ? -19.773 3.561 46.962 1.00 54.78 81 GLY A C 1
ATOM 562 O O . GLY A 1 81 ? -20.472 3.693 47.962 1.00 54.78 81 GLY A O 1
ATOM 563 N N . ALA A 1 82 ? -19.882 4.379 45.912 1.00 56.66 82 ALA A N 1
ATOM 564 C CA . ALA A 1 82 ? -20.961 5.348 45.759 1.00 56.66 82 ALA A CA 1
ATOM 565 C C . ALA A 1 82 ? -21.575 5.203 44.370 1.00 56.66 82 ALA A C 1
ATOM 567 O O . ALA A 1 82 ? -20.933 5.478 43.355 1.00 56.66 82 ALA A O 1
ATOM 568 N N . VAL A 1 83 ? -22.832 4.771 44.334 1.00 61.25 83 VAL A N 1
ATOM 569 C CA . VAL A 1 83 ? -23.648 4.743 43.119 1.00 61.25 83 VAL A CA 1
ATOM 570 C C . VAL A 1 83 ? -24.124 6.172 42.855 1.00 61.25 83 VAL A C 1
ATOM 572 O O . VAL A 1 83 ? -25.231 6.551 43.216 1.00 61.25 83 VAL A O 1
ATOM 575 N N . THR A 1 84 ? -23.238 7.006 42.309 1.00 68.50 84 THR A N 1
ATOM 576 C CA . THR A 1 84 ? -23.559 8.392 41.921 1.00 68.50 84 THR A CA 1
ATOM 577 C C . THR A 1 84 ? -24.053 8.511 40.485 1.00 68.50 84 THR A C 1
ATOM 579 O O . THR A 1 84 ? -24.577 9.557 40.123 1.00 68.50 84 THR A O 1
ATOM 582 N N . LEU A 1 85 ? -23.892 7.460 39.675 1.00 76.00 85 LEU A N 1
ATOM 583 C CA . LEU A 1 85 ? -24.421 7.378 38.316 1.00 76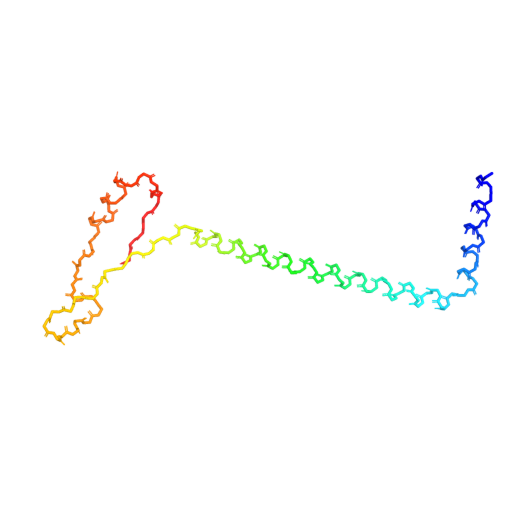.00 85 LEU A CA 1
ATOM 584 C C . LEU A 1 85 ? -25.513 6.308 38.284 1.00 76.00 85 LEU A C 1
ATOM 586 O O . LEU A 1 85 ? -25.242 5.140 38.575 1.00 76.00 85 LEU A O 1
ATOM 590 N N . THR A 1 86 ? -26.734 6.703 37.942 1.00 79.00 86 THR A N 1
ATOM 591 C CA . THR A 1 86 ? -27.896 5.814 37.853 1.00 79.00 86 THR A CA 1
ATOM 592 C C . THR A 1 86 ? -28.385 5.680 36.413 1.00 79.00 86 THR A C 1
ATOM 594 O O . THR A 1 86 ? -28.085 6.497 35.544 1.00 79.00 86 THR A O 1
ATOM 597 N N . VAL A 1 87 ? -29.195 4.651 36.147 1.00 79.88 87 VAL A N 1
ATOM 598 C CA . VAL A 1 87 ? -29.829 4.455 34.829 1.00 79.88 87 VAL A CA 1
ATOM 599 C C . VAL A 1 87 ? -30.769 5.620 34.482 1.00 79.88 87 VAL A C 1
ATOM 601 O O . VAL A 1 87 ? -30.927 5.966 33.312 1.00 79.88 87 VAL A O 1
ATOM 604 N N . ALA A 1 88 ? -31.356 6.273 35.491 1.00 81.75 88 ALA A N 1
ATOM 605 C CA . ALA A 1 88 ? -32.191 7.454 35.292 1.00 81.75 88 ALA A CA 1
ATOM 606 C C . ALA A 1 88 ? -31.392 8.629 34.702 1.00 81.75 88 ALA A C 1
ATOM 608 O O . ALA A 1 88 ? -31.887 9.301 33.799 1.00 81.75 88 ALA A O 1
ATOM 609 N N . ASP A 1 89 ? -30.136 8.812 35.126 1.00 80.38 89 ASP A N 1
ATOM 610 C CA . ASP A 1 89 ? -29.254 9.853 34.586 1.00 80.38 89 ASP A CA 1
ATOM 611 C C . ASP A 1 89 ? -28.969 9.625 33.093 1.00 80.38 89 ASP A C 1
ATOM 613 O O . ASP A 1 89 ? -28.944 10.575 32.310 1.00 80.38 89 ASP A O 1
ATOM 617 N N . ALA A 1 90 ? -28.825 8.364 32.667 1.00 79.38 90 ALA A N 1
ATOM 618 C CA . ALA A 1 90 ? -28.631 8.020 31.257 1.00 79.38 90 ALA A CA 1
ATOM 619 C C . ALA A 1 90 ? -29.851 8.395 30.391 1.00 79.38 90 ALA A C 1
ATOM 621 O O . ALA A 1 90 ? -29.695 8.965 29.308 1.00 79.38 90 ALA A O 1
ATOM 622 N N . LEU A 1 91 ? -31.065 8.129 30.883 1.00 81.44 91 LEU A N 1
ATOM 623 C CA . LEU A 1 91 ? -32.315 8.491 30.201 1.00 81.44 91 LEU A CA 1
ATOM 624 C C . LEU A 1 91 ? -32.536 10.009 30.150 1.00 81.44 91 LEU A C 1
ATOM 626 O O . LEU A 1 91 ? -33.029 10.535 29.149 1.00 81.44 91 LEU A O 1
ATOM 630 N N . ASP A 1 92 ? -32.166 10.726 31.208 1.00 84.12 92 ASP A N 1
ATOM 631 C CA . ASP A 1 92 ? -32.279 12.183 31.258 1.00 84.12 92 ASP A CA 1
ATOM 632 C C . ASP A 1 92 ? -31.285 12.877 30.322 1.00 84.12 92 ASP A C 1
ATOM 634 O O . ASP A 1 92 ? -31.636 13.867 29.670 1.00 84.12 92 ASP A O 1
ATOM 638 N N . LEU A 1 93 ? -30.071 12.335 30.191 1.00 82.62 93 LEU A N 1
ATOM 639 C CA . LEU A 1 93 ? -29.082 12.820 29.230 1.00 82.62 93 LEU A CA 1
ATOM 640 C C . LEU A 1 93 ? -29.572 12.670 27.785 1.00 82.62 93 LEU A C 1
ATOM 642 O O . LEU A 1 93 ? -29.417 13.611 27.007 1.00 82.62 93 LEU A O 1
ATOM 646 N N . GLN A 1 94 ? -30.231 11.558 27.439 1.00 81.06 94 GLN A N 1
ATOM 647 C CA . GLN A 1 94 ? -30.806 11.357 26.102 1.00 81.06 94 GLN A CA 1
ATOM 648 C C . GLN A 1 94 ? -31.858 12.422 25.749 1.00 81.06 94 GLN A C 1
ATOM 650 O O . GLN A 1 94 ? -31.938 12.866 24.607 1.00 81.06 94 GLN A O 1
ATOM 655 N N . LYS A 1 95 ? -32.658 12.860 26.728 1.00 81.75 95 LYS A N 1
ATOM 656 C CA . LYS A 1 95 ? -33.706 13.871 26.513 1.00 81.75 95 LYS A CA 1
ATOM 657 C C . LYS A 1 95 ? -33.151 15.292 26.435 1.00 81.75 95 LYS A C 1
ATOM 659 O O . LYS A 1 95 ? -33.675 16.110 25.684 1.00 81.75 95 LYS A O 1
ATOM 664 N N . LYS A 1 96 ? -32.130 15.605 27.240 1.00 84.81 96 LYS A N 1
ATOM 665 C CA . LYS A 1 96 ? -31.575 16.965 27.360 1.00 84.81 96 LYS A CA 1
ATOM 666 C C . LYS A 1 96 ? -30.490 17.271 26.330 1.00 84.81 96 LYS A C 1
ATOM 668 O O . LYS A 1 96 ? -30.269 18.443 26.033 1.00 84.81 96 LYS A O 1
ATOM 673 N N . VAL A 1 97 ? -29.815 16.256 25.787 1.00 82.50 97 VAL A N 1
ATOM 674 C CA . VAL A 1 97 ? -28.715 16.432 24.832 1.00 82.50 97 VAL A CA 1
ATOM 675 C C . VAL A 1 97 ? -29.118 15.889 23.455 1.00 82.50 97 VAL A C 1
ATOM 677 O O . VAL A 1 97 ? -29.012 14.689 23.216 1.00 82.50 97 VAL A O 1
ATOM 680 N N . PRO A 1 98 ? -29.505 16.756 22.499 1.00 77.19 98 PRO A N 1
ATOM 681 C CA . PRO A 1 98 ? -29.971 16.334 21.171 1.00 77.19 98 PRO A CA 1
ATOM 682 C C . PRO A 1 98 ? -28.876 15.717 20.278 1.00 77.19 98 PRO A C 1
ATOM 684 O O . PRO A 1 98 ? -29.173 15.203 19.203 1.00 77.19 98 PRO A O 1
ATOM 687 N N . LEU A 1 99 ? -27.609 15.764 20.704 1.00 79.44 99 LEU A N 1
ATOM 688 C CA . LEU A 1 99 ? -26.467 15.162 20.004 1.00 79.44 99 LEU A CA 1
ATOM 689 C C . LEU A 1 99 ? -26.251 13.677 20.355 1.00 79.44 99 LEU A C 1
ATOM 691 O O . LEU A 1 99 ? -25.478 13.001 19.675 1.00 79.44 99 LEU A O 1
ATOM 695 N N . LEU A 1 100 ? -26.903 13.159 21.403 1.00 75.00 100 LEU A N 1
ATOM 696 C CA . LEU A 1 100 ? -26.790 11.756 21.806 1.00 75.00 100 LEU A CA 1
ATOM 697 C C . LEU A 1 100 ? -27.760 10.899 20.991 1.00 75.00 100 LEU A C 1
ATOM 699 O O . LEU A 1 100 ? -28.974 10.991 21.150 1.00 75.00 100 LEU A O 1
ATOM 703 N N . LYS A 1 101 ? -27.213 10.058 20.108 1.00 73.75 101 LYS A N 1
ATOM 704 C CA . LYS A 1 101 ? -28.009 9.212 19.208 1.00 73.7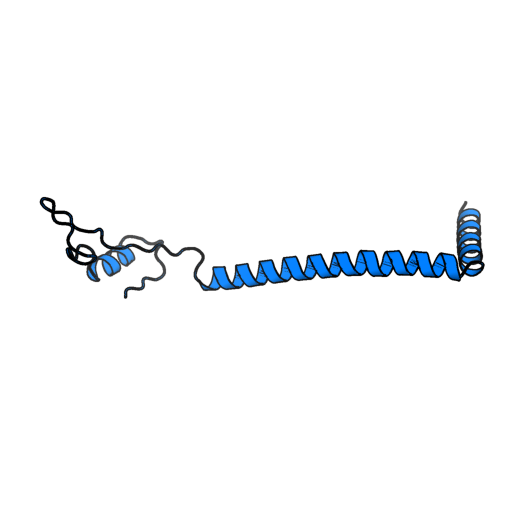5 101 LYS A CA 1
ATOM 705 C C . LYS A 1 101 ? -28.377 7.866 19.834 1.00 73.75 101 LYS A C 1
ATOM 707 O O . LYS A 1 101 ? -29.499 7.405 19.668 1.00 73.75 101 LYS A O 1
ATOM 712 N N . GLU A 1 102 ? -27.447 7.269 20.576 1.00 73.06 102 GLU A N 1
ATOM 713 C CA . GLU A 1 102 ? -27.624 5.983 21.253 1.00 73.06 102 GLU A CA 1
ATOM 714 C C . GLU A 1 102 ? -26.959 6.021 22.633 1.00 73.06 102 GLU A C 1
ATOM 716 O O . GLU A 1 102 ? -25.915 6.651 22.814 1.00 73.06 102 GLU A O 1
ATOM 721 N N . ILE A 1 103 ? -27.584 5.353 23.604 1.00 76.19 103 ILE A N 1
ATOM 722 C CA . ILE A 1 103 ? -27.067 5.167 24.962 1.00 76.19 103 ILE A CA 1
ATOM 723 C C . ILE A 1 103 ? -27.014 3.669 25.270 1.00 76.19 103 ILE A C 1
ATOM 725 O O . ILE A 1 103 ? -27.933 2.929 24.926 1.00 76.19 103 ILE A O 1
ATOM 729 N N . ALA A 1 104 ? -25.940 3.227 25.921 1.00 73.12 104 ALA A N 1
ATOM 730 C CA . ALA A 1 104 ? -25.769 1.858 26.394 1.00 73.12 104 ALA A CA 1
ATOM 731 C C . ALA A 1 104 ? -25.234 1.890 27.831 1.00 73.12 104 ALA A C 1
ATOM 733 O O . ALA A 1 104 ? -24.384 2.720 28.158 1.00 73.12 104 ALA A O 1
ATOM 734 N N . TRP A 1 105 ? -25.736 0.998 28.682 1.00 75.56 105 TRP A N 1
ATOM 735 C CA . TRP A 1 105 ? -25.304 0.828 30.069 1.00 75.56 105 TRP A CA 1
ATOM 736 C C . TRP A 1 105 ? -25.051 -0.659 30.344 1.00 75.56 105 TRP A C 1
ATOM 738 O O . TRP A 1 105 ? -25.695 -1.519 29.744 1.00 75.56 105 TRP A O 1
ATOM 748 N N . VAL A 1 106 ? -24.084 -0.942 31.219 1.00 62.53 106 VAL A N 1
ATOM 749 C CA . VAL A 1 106 ? -23.695 -2.286 31.683 1.00 62.53 106 VAL A CA 1
ATOM 750 C C . VAL A 1 106 ? -23.807 -2.315 33.196 1.00 62.53 106 VAL A C 1
ATOM 752 O O . VAL A 1 106 ? -23.466 -1.275 33.808 1.00 62.53 106 VAL A O 1
#

Foldseek 3Di:
DVVVVVVVVVVVVVVLVVCVVVNVVVVVCVCVVVVVVVVVVVVVVVVVVVVVVVVVVVPPDDDDDADDFDDDDNDGDPRPPDPPDDPVVQVVCVVPPVPDPDDDDD